Protein AF-A0A0F8XW58-F1 (afdb_monomer_lite)

pLDDT: mean 90.6, std 10.44, range [51.75, 97.81]

Sequence (76 aa):
LRVNEKGEITFSVFDEQAITVISDKGEVQYNIENPPHIQQYHVQNMASSLRENAAHPSTGHSATHTSWVMEQILQQ

Secondary structure (DSSP, 8-state):
---BTTBEEE--SSS--PEEEEETTEEEEE--PPPSSTTHHHHHHHHHHHHH-PPPSS-HHHHHHHHHHHHHHHT-

Organism: NCBI:txid412755

Foldseek 3Di:
DQPDPFKRWDDDPPDQAWIWIQGPVGIDTHRDDADPDNCPVVVVLVVCCVPVVDDRPCDPVNVVVVVVVVVVVVVD

Radius of gyration: 17.46 Å; chains: 1; bounding box: 42×32×38 Å

Structure (mmCIF, N/CA/C/O backbone):
data_AF-A0A0F8XW58-F1
#
_entry.id   AF-A0A0F8XW58-F1
#
loop_
_atom_site.group_PDB
_atom_site.id
_atom_site.type_symbol
_atom_site.label_atom_id
_atom_site.label_alt_id
_atom_site.label_comp_id
_atom_site.label_asym_id
_atom_site.label_entity_id
_atom_site.label_seq_id
_atom_site.pdbx_PDB_ins_code
_atom_site.Cartn_x
_atom_site.Cartn_y
_atom_site.Cartn_z
_atom_site.occupancy
_atom_site.B_iso_or_equiv
_atom_site.auth_seq_id
_atom_site.auth_comp_id
_atom_site.auth_asym_id
_atom_site.auth_atom_id
_atom_site.pdbx_PDB_model_num
ATOM 1 N N . LEU A 1 1 ? -5.895 3.651 13.477 1.00 53.84 1 LEU A N 1
ATOM 2 C CA . LEU A 1 1 ? -5.540 4.845 12.666 1.00 53.84 1 LEU A CA 1
ATOM 3 C C . LEU A 1 1 ? -6.826 5.656 12.503 1.00 53.84 1 LEU A C 1
ATOM 5 O O . LEU A 1 1 ? -7.832 5.090 12.102 1.00 53.84 1 LEU A O 1
ATOM 9 N N . ARG A 1 2 ? -6.886 6.946 12.853 1.00 51.75 2 ARG A N 1
ATOM 10 C CA . ARG A 1 2 ? -8.175 7.660 12.752 1.00 51.75 2 ARG A CA 1
ATOM 11 C C . ARG A 1 2 ? -8.524 7.930 11.287 1.00 51.75 2 ARG A C 1
ATOM 13 O O . ARG A 1 2 ? -7.797 8.639 10.606 1.00 51.75 2 ARG A O 1
ATOM 20 N N . VAL A 1 3 ? -9.642 7.331 10.866 1.00 59.31 3 VAL A N 1
ATOM 21 C CA . VAL A 1 3 ? -10.333 7.489 9.579 1.00 59.31 3 VAL A CA 1
ATOM 22 C C . VAL A 1 3 ? -10.461 8.961 9.200 1.00 59.31 3 VAL A C 1
ATOM 24 O O . VAL A 1 3 ? -9.896 9.450 8.237 1.00 59.31 3 VAL A O 1
ATOM 27 N N . ASN A 1 4 ? -11.247 9.649 10.040 1.00 60.28 4 ASN A N 1
ATOM 28 C CA . ASN A 1 4 ? -11.712 11.033 9.927 1.00 60.28 4 ASN A CA 1
ATOM 29 C C . ASN A 1 4 ? -12.228 11.507 11.314 1.00 60.28 4 ASN A C 1
ATOM 31 O O . ASN A 1 4 ? -12.222 10.743 12.280 1.00 60.28 4 ASN A O 1
ATOM 35 N N . GLU A 1 5 ? -12.771 12.724 11.442 1.00 69.56 5 GLU A N 1
ATOM 36 C CA . GLU A 1 5 ? -13.395 13.196 12.702 1.00 69.56 5 GLU A CA 1
ATOM 37 C C . GLU A 1 5 ? -14.651 12.401 13.117 1.00 69.56 5 GLU A C 1
ATOM 39 O O . GLU A 1 5 ? -14.976 12.337 14.300 1.00 69.56 5 GLU A O 1
ATOM 44 N N . LYS A 1 6 ? -15.342 11.768 12.157 1.00 76.31 6 LYS A N 1
ATOM 45 C CA . LYS A 1 6 ? -16.630 11.069 12.350 1.00 76.31 6 LYS A CA 1
ATOM 46 C C . LYS A 1 6 ? -16.522 9.543 12.485 1.00 76.31 6 LYS A C 1
ATOM 48 O O . LYS A 1 6 ? -17.547 8.871 12.557 1.00 76.31 6 LYS A O 1
ATOM 53 N N . GLY A 1 7 ? -15.312 8.987 12.468 1.00 86.19 7 GLY A N 1
ATOM 54 C CA . GLY A 1 7 ? -15.123 7.541 12.541 1.00 86.19 7 GLY A CA 1
ATOM 55 C C . GLY A 1 7 ? -13.661 7.109 12.567 1.00 86.19 7 GLY A C 1
ATOM 56 O O . GLY A 1 7 ? -12.763 7.835 12.132 1.00 86.19 7 GLY A O 1
ATOM 57 N N . GLU A 1 8 ? -13.429 5.909 13.081 1.00 92.19 8 GLU A N 1
ATOM 58 C CA . GLU A 1 8 ? -12.105 5.338 13.320 1.00 92.19 8 GLU A CA 1
ATOM 59 C C . GLU A 1 8 ? -11.970 3.968 12.653 1.00 92.19 8 GLU A C 1
ATOM 61 O O . GLU A 1 8 ? -12.912 3.179 12.666 1.00 92.19 8 GLU A O 1
ATOM 66 N N . ILE A 1 9 ? -10.802 3.698 12.056 1.00 92.25 9 ILE A N 1
ATOM 67 C CA . ILE A 1 9 ? -10.472 2.395 11.473 1.00 92.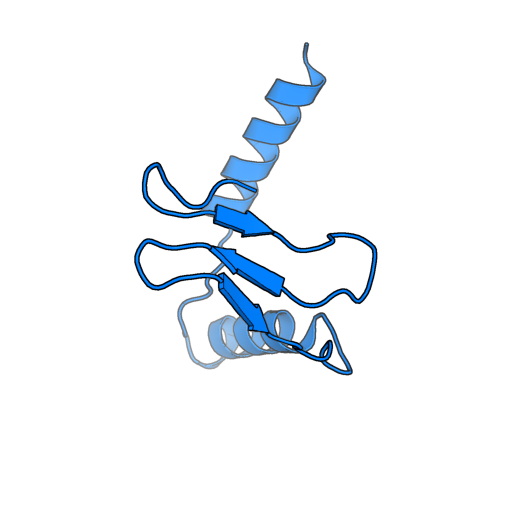25 9 ILE A CA 1
ATOM 68 C C . ILE A 1 9 ? -9.197 1.873 12.137 1.00 92.25 9 ILE A C 1
ATOM 70 O O . ILE A 1 9 ? -8.117 2.462 12.035 1.00 92.25 9 ILE A O 1
ATOM 74 N N . THR A 1 10 ? -9.297 0.734 12.801 1.00 91.94 10 THR A N 1
ATOM 75 C CA . THR A 1 10 ? -8.177 0.112 13.504 1.00 91.94 10 THR A CA 1
ATOM 76 C C . THR A 1 10 ? -7.873 -1.233 12.880 1.00 91.94 10 THR A C 1
ATOM 78 O O . THR A 1 10 ? -8.764 -2.042 12.664 1.00 91.94 10 THR A O 1
ATOM 81 N N . PHE A 1 11 ? -6.604 -1.451 12.563 1.00 92.25 11 PHE A N 1
ATOM 82 C CA . PHE A 1 11 ? -6.084 -2.698 12.022 1.00 92.25 11 PHE A CA 1
ATOM 83 C C . PHE A 1 11 ? -4.650 -2.873 12.517 1.00 92.25 11 PHE A C 1
ATOM 85 O O . PHE A 1 11 ? -3.973 -1.877 12.805 1.00 92.25 11 PHE A O 1
ATOM 92 N N . SER A 1 12 ? -4.198 -4.120 12.629 1.00 90.12 12 SER A N 1
ATOM 93 C CA . SER A 1 12 ? -2.796 -4.399 12.928 1.00 90.12 12 SER A CA 1
ATOM 94 C C . SER A 1 12 ? -1.977 -4.377 11.639 1.00 90.12 12 SER A C 1
ATOM 96 O O . SER A 1 12 ? -2.427 -4.819 10.586 1.00 90.12 12 SER A O 1
ATOM 98 N N . VAL A 1 13 ? -0.775 -3.809 11.722 1.00 86.88 13 VAL A N 1
ATOM 99 C CA . VAL A 1 13 ? 0.187 -3.776 10.609 1.00 86.88 13 VAL A CA 1
ATOM 100 C C . VAL A 1 13 ? 1.027 -5.055 10.575 1.00 86.88 13 VAL A C 1
ATOM 102 O O . VAL A 1 13 ? 1.506 -5.442 9.514 1.00 86.88 13 VAL A O 1
ATOM 105 N N . PHE A 1 14 ? 1.216 -5.698 11.729 1.00 85.94 14 PHE A N 1
ATOM 106 C CA . PHE A 1 14 ? 2.125 -6.835 11.891 1.00 85.94 14 PHE A CA 1
ATOM 107 C C . PHE A 1 14 ? 1.418 -8.140 12.260 1.00 85.94 14 PHE A C 1
ATOM 109 O O . PHE A 1 14 ? 1.998 -9.203 12.062 1.00 85.94 14 PHE A O 1
ATOM 116 N N . ASP A 1 15 ? 0.187 -8.066 12.769 1.00 89.06 15 ASP A N 1
ATOM 117 C CA . ASP A 1 15 ? -0.590 -9.231 13.186 1.00 89.06 15 ASP A CA 1
ATOM 118 C C . ASP A 1 15 ? -1.822 -9.425 12.299 1.00 89.06 15 ASP A C 1
ATOM 120 O O . ASP A 1 15 ? -2.427 -8.467 11.819 1.00 89.06 15 ASP A O 1
ATOM 124 N N . GLU A 1 16 ? -2.252 -10.677 12.172 1.00 87.44 16 GLU A N 1
ATOM 125 C CA . GLU A 1 16 ? -3.509 -11.060 11.523 1.00 87.44 16 GLU A CA 1
ATOM 126 C C . GLU A 1 16 ? -4.691 -10.799 12.467 1.00 87.44 16 GLU A 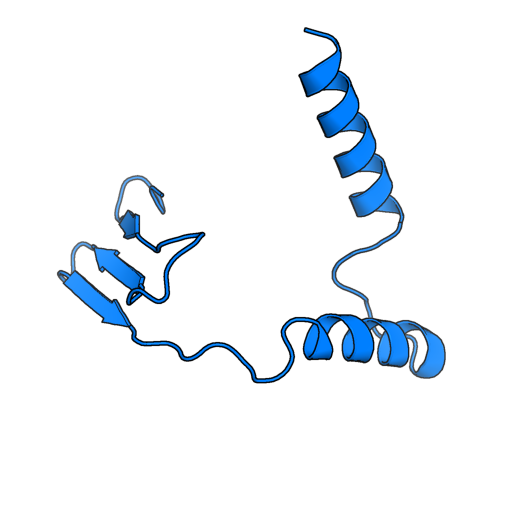C 1
ATOM 128 O O . GLU A 1 16 ? -5.229 -11.710 13.101 1.00 87.44 16 GLU A O 1
ATOM 133 N N . GLN A 1 17 ? -5.064 -9.530 12.620 1.00 91.88 17 GLN A N 1
ATOM 134 C CA . GLN A 1 17 ? -6.226 -9.118 13.407 1.00 91.88 17 GLN A CA 1
ATOM 135 C C . GLN A 1 17 ? -7.317 -8.544 12.507 1.00 91.88 17 GLN A C 1
ATOM 137 O O . GLN A 1 17 ? -7.038 -7.883 11.507 1.00 91.88 17 GLN A O 1
ATOM 142 N N . ALA A 1 18 ? -8.573 -8.761 12.901 1.00 93.62 18 ALA A N 1
ATOM 143 C CA . ALA A 1 18 ? -9.716 -8.175 12.219 1.00 93.62 18 ALA A CA 1
ATOM 144 C C . ALA A 1 18 ? -9.614 -6.640 12.183 1.00 93.62 18 ALA A C 1
ATOM 146 O O . ALA A 1 18 ? -9.153 -5.999 13.130 1.00 93.62 18 ALA A O 1
ATOM 147 N N . ILE A 1 19 ? -10.086 -6.049 11.087 1.00 94.12 19 ILE A N 1
ATOM 148 C CA . ILE A 1 19 ? -10.197 -4.600 10.939 1.00 94.12 19 ILE A CA 1
ATOM 149 C C . ILE A 1 19 ? -11.451 -4.141 11.682 1.00 94.12 19 ILE A C 1
ATOM 151 O O . ILE A 1 19 ? -12.559 -4.559 11.345 1.00 94.12 19 ILE A O 1
ATOM 155 N N . THR A 1 20 ? -11.297 -3.243 12.647 1.00 94.56 20 THR A N 1
ATOM 156 C CA . THR A 1 20 ? -12.408 -2.623 13.375 1.00 94.56 20 THR A CA 1
ATOM 157 C C . THR A 1 20 ? -12.743 -1.267 12.769 1.00 94.56 20 THR A C 1
ATOM 159 O O . THR A 1 20 ? -11.869 -0.412 12.630 1.00 94.56 20 THR A O 1
ATOM 162 N N . VAL A 1 21 ? -14.015 -1.044 12.441 1.00 93.50 21 VAL A N 1
ATOM 163 C CA . VAL A 1 21 ? -14.539 0.233 11.942 1.00 93.50 21 VAL A CA 1
ATOM 164 C C . VAL A 1 21 ? -15.579 0.764 12.921 1.00 93.50 21 VAL A C 1
ATOM 166 O O . VAL A 1 21 ? -16.609 0.129 13.137 1.00 93.50 21 VAL A O 1
ATOM 169 N N . ILE A 1 22 ? -15.326 1.945 13.482 1.00 92.81 22 ILE A N 1
ATOM 170 C CA . ILE A 1 22 ? -16.221 2.643 14.411 1.00 92.81 22 ILE A CA 1
ATOM 171 C C . ILE A 1 22 ? -16.805 3.864 13.701 1.00 92.81 22 ILE A C 1
ATOM 173 O O . ILE A 1 22 ? -16.068 4.691 13.158 1.00 92.81 22 ILE A O 1
ATOM 177 N N . SER A 1 23 ? -18.130 3.990 13.714 1.00 91.12 23 SER A N 1
ATOM 178 C CA . SER A 1 23 ? -18.869 5.109 13.114 1.00 91.12 23 SER A CA 1
ATOM 179 C C . SER A 1 23 ? -20.085 5.502 13.961 1.00 91.12 23 SER A C 1
ATOM 181 O O . SER A 1 23 ? -20.385 4.868 14.972 1.00 91.12 23 SER A O 1
ATOM 183 N N . ASP A 1 24 ? -20.831 6.513 13.517 1.00 89.94 24 ASP A N 1
ATOM 184 C CA . ASP A 1 24 ? -22.137 6.901 14.071 1.00 89.94 24 ASP A CA 1
ATOM 185 C C . ASP A 1 24 ? -23.184 5.771 14.040 1.00 89.94 24 ASP A C 1
ATOM 187 O O . ASP A 1 24 ? -24.138 5.784 14.817 1.00 89.94 24 ASP A O 1
ATOM 191 N N . LYS A 1 25 ? -22.988 4.769 13.176 1.00 89.00 25 LYS A N 1
ATOM 192 C CA . LYS A 1 25 ? -23.834 3.571 13.066 1.00 89.00 25 LYS A CA 1
ATOM 193 C C . LYS A 1 25 ? -23.405 2.426 13.992 1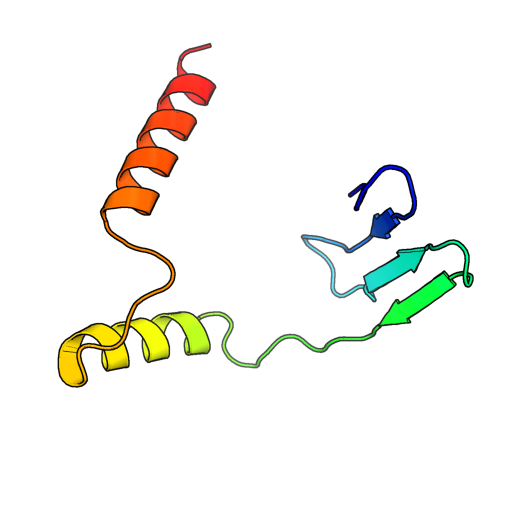.00 89.00 25 LYS A C 1
ATOM 195 O O . LYS A 1 25 ? -24.054 1.383 13.984 1.00 89.00 25 LYS A O 1
ATOM 200 N N . GLY A 1 26 ? -22.339 2.609 14.773 1.00 90.69 26 GLY A N 1
ATOM 201 C CA . GLY A 1 26 ? -21.774 1.601 15.670 1.00 90.69 26 GLY A CA 1
ATOM 202 C C . GLY A 1 26 ? -20.434 1.035 15.192 1.00 90.69 26 GLY A C 1
ATOM 203 O O . GLY A 1 26 ? -19.787 1.584 14.294 1.00 90.69 26 GLY A O 1
ATOM 204 N N . GLU A 1 27 ? -20.021 -0.056 15.836 1.00 94.56 27 GLU A N 1
ATOM 205 C CA . GLU A 1 27 ? -18.776 -0.782 15.571 1.00 94.56 27 GLU A CA 1
ATOM 206 C C . GLU A 1 27 ? -19.035 -2.021 14.702 1.00 94.56 27 GLU A C 1
ATOM 208 O O . GLU A 1 27 ? -19.967 -2.786 14.955 1.00 94.56 27 GLU A O 1
ATOM 213 N N . VAL A 1 28 ? -18.191 -2.227 13.688 1.00 95.94 28 VAL A N 1
ATOM 214 C CA . VAL A 1 28 ? -18.203 -3.413 12.822 1.00 95.94 28 VAL A CA 1
ATOM 215 C C . VAL A 1 28 ? -16.787 -3.962 12.689 1.00 95.94 28 VAL A C 1
ATOM 217 O O . VAL A 1 28 ? -15.846 -3.201 12.467 1.00 95.94 28 VAL A O 1
ATOM 220 N N . GLN A 1 29 ? -16.644 -5.283 12.785 1.00 96.50 29 GLN A N 1
ATOM 221 C CA . GLN A 1 29 ? -15.374 -5.982 12.594 1.00 96.50 29 GLN A CA 1
ATOM 222 C C . GLN A 1 29 ? -15.373 -6.752 11.271 1.00 96.50 29 GLN A C 1
ATOM 224 O O . GLN A 1 29 ? -16.328 -7.463 10.953 1.00 96.50 29 GLN A O 1
ATOM 229 N N . TYR A 1 30 ? -14.285 -6.620 10.515 1.00 95.44 30 TYR A N 1
ATOM 230 C CA . TYR A 1 30 ? -14.064 -7.296 9.241 1.00 95.44 30 TYR A CA 1
ATOM 231 C C . TYR A 1 30 ? -12.862 -8.226 9.360 1.00 95.44 30 TYR A C 1
ATOM 233 O O . TYR A 1 30 ? -11.736 -7.769 9.547 1.00 95.44 30 TYR A O 1
ATOM 241 N N . ASN A 1 31 ? -13.096 -9.529 9.218 1.00 94.56 31 ASN A N 1
ATOM 242 C CA . ASN A 1 31 ? -12.019 -10.506 9.130 1.00 94.56 31 ASN A CA 1
ATOM 243 C C . ASN A 1 31 ? -11.679 -10.739 7.653 1.00 94.56 31 ASN A C 1
ATOM 245 O O . ASN A 1 31 ? -12.476 -11.330 6.924 1.00 94.56 31 ASN A O 1
ATOM 249 N N . ILE A 1 32 ? -10.535 -10.221 7.208 1.00 90.31 32 ILE A N 1
ATOM 250 C CA . ILE A 1 32 ? -10.070 -10.326 5.823 1.00 90.31 32 ILE A CA 1
ATOM 251 C C . ILE A 1 32 ? -8.809 -11.175 5.837 1.00 90.31 32 ILE A C 1
ATOM 253 O O . ILE A 1 32 ? -7.806 -10.773 6.416 1.00 90.31 32 ILE A O 1
ATOM 257 N N . GLU A 1 33 ? -8.868 -12.346 5.211 1.00 90.12 33 GLU A N 1
ATOM 258 C CA . GLU A 1 33 ? -7.691 -13.199 5.082 1.00 90.12 33 GLU A CA 1
ATOM 259 C C . GLU A 1 33 ? -6.688 -12.583 4.110 1.00 90.12 33 GLU A C 1
ATOM 261 O O . GLU A 1 33 ? -7.052 -12.054 3.052 1.00 90.12 33 GLU A O 1
ATOM 266 N N . ASN A 1 34 ? -5.408 -12.690 4.455 1.00 87.12 34 ASN A N 1
ATOM 267 C CA . ASN A 1 34 ? -4.351 -12.269 3.560 1.00 87.12 34 ASN A CA 1
ATOM 268 C C . ASN A 1 34 ? -4.328 -13.128 2.287 1.00 87.12 34 ASN A C 1
ATOM 270 O O . ASN A 1 34 ? -4.515 -14.347 2.342 1.00 87.12 34 ASN A O 1
ATOM 274 N N . PRO A 1 35 ? -4.077 -12.516 1.114 1.00 88.62 35 PRO A N 1
ATOM 275 C CA . PRO A 1 35 ? -3.950 -13.275 -0.117 1.00 88.62 35 PRO A CA 1
ATOM 276 C C . PRO A 1 35 ? -2.750 -14.233 -0.024 1.00 88.62 35 PRO A C 1
ATOM 278 O O . PRO A 1 35 ? -1.738 -13.894 0.594 1.00 88.62 35 PRO A O 1
ATOM 281 N N . PRO A 1 36 ? -2.786 -15.387 -0.717 1.00 90.81 36 PRO A N 1
ATOM 282 C CA . PRO A 1 36 ? -1.673 -16.344 -0.717 1.00 90.81 36 PRO A CA 1
ATOM 283 C C . PRO A 1 36 ? -0.367 -15.733 -1.252 1.00 90.81 36 PRO A C 1
ATOM 285 O O . PRO A 1 36 ? 0.732 -16.161 -0.900 1.00 90.81 36 PRO A O 1
ATOM 288 N N . HIS A 1 37 ? -0.481 -14.714 -2.109 1.00 94.12 37 HIS A N 1
ATOM 289 C CA . HIS A 1 37 ? 0.635 -13.971 -2.672 1.00 94.12 37 HIS A CA 1
ATOM 290 C C . HIS A 1 37 ? 0.403 -12.470 -2.500 1.00 94.12 37 HIS A C 1
ATOM 292 O O . HIS A 1 37 ? -0.341 -11.853 -3.263 1.00 94.12 37 HIS A O 1
ATOM 298 N N . ILE A 1 38 ? 1.099 -11.865 -1.536 1.00 88.56 38 ILE A N 1
ATOM 299 C CA . ILE A 1 38 ? 0.958 -10.441 -1.187 1.00 88.56 38 ILE A CA 1
ATOM 300 C C . ILE A 1 38 ? 1.153 -9.528 -2.412 1.00 88.56 38 ILE A C 1
ATOM 302 O O . ILE A 1 38 ? 0.407 -8.576 -2.617 1.00 88.56 38 ILE A O 1
ATOM 306 N N . GLN A 1 39 ? 2.132 -9.842 -3.268 1.00 94.00 39 GLN A N 1
ATOM 307 C CA . GLN A 1 39 ? 2.521 -8.998 -4.407 1.00 94.00 39 GLN A CA 1
ATOM 308 C C . GLN A 1 39 ? 1.742 -9.273 -5.701 1.00 94.00 39 GLN A C 1
ATOM 310 O O . GLN A 1 39 ? 1.980 -8.598 -6.704 1.00 94.00 39 GLN A O 1
ATOM 315 N N . GLN A 1 40 ? 0.824 -10.246 -5.715 1.00 95.06 40 GLN A N 1
ATOM 316 C CA . GLN A 1 40 ? 0.148 -10.682 -6.943 1.00 95.06 40 GLN A CA 1
ATOM 317 C C . GLN A 1 40 ? -0.510 -9.518 -7.691 1.00 95.06 40 GLN A C 1
ATOM 319 O O . GLN A 1 40 ? -0.274 -9.346 -8.886 1.00 95.06 40 GLN A O 1
ATOM 324 N N . TYR A 1 41 ? -1.283 -8.688 -6.987 1.00 93.12 41 TYR A N 1
ATOM 325 C CA . TYR A 1 41 ? -1.990 -7.560 -7.596 1.00 93.12 41 TYR A CA 1
ATOM 326 C C . TYR A 1 41 ? -1.034 -6.507 -8.161 1.00 93.12 41 TYR A C 1
ATOM 328 O O . TYR A 1 41 ? -1.278 -5.962 -9.234 1.00 93.12 41 TYR A O 1
ATOM 336 N N . HIS A 1 42 ? 0.082 -6.247 -7.479 1.00 94.69 42 HIS A N 1
ATOM 337 C CA . HIS A 1 42 ? 1.080 -5.300 -7.965 1.00 94.69 42 HIS A CA 1
ATOM 338 C C . HIS A 1 42 ? 1.754 -5.806 -9.248 1.00 94.69 42 HIS A C 1
ATOM 340 O O . HIS A 1 42 ? 1.825 -5.077 -10.236 1.00 94.69 42 HIS A O 1
ATOM 346 N N . VAL A 1 43 ? 2.169 -7.078 -9.276 1.00 95.56 43 VAL A N 1
ATOM 347 C CA . VAL A 1 43 ? 2.775 -7.704 -10.464 1.00 95.56 43 VAL A CA 1
ATOM 348 C C . VAL A 1 43 ? 1.804 -7.735 -11.642 1.00 95.56 43 VAL A C 1
ATOM 350 O O . VAL A 1 43 ? 2.192 -7.422 -12.769 1.00 95.56 43 VAL A O 1
ATOM 353 N N . GLN A 1 44 ? 0.539 -8.069 -11.391 1.00 96.25 44 GLN A N 1
ATOM 354 C CA . GLN A 1 44 ? -0.487 -8.087 -12.428 1.00 96.25 44 GLN A CA 1
ATOM 355 C C . GLN A 1 44 ? -0.730 -6.690 -13.007 1.00 96.25 44 GLN A C 1
ATOM 357 O O . GLN A 1 44 ? -0.733 -6.532 -14.227 1.00 96.25 44 GLN A O 1
ATOM 362 N N . ASN A 1 45 ? -0.842 -5.670 -12.153 1.00 96.69 45 ASN A N 1
ATOM 363 C CA . ASN A 1 45 ? -1.004 -4.291 -12.602 1.00 96.69 45 ASN A CA 1
ATOM 364 C C . ASN A 1 45 ? 0.192 -3.835 -13.448 1.00 96.69 45 ASN A C 1
ATOM 366 O O . ASN A 1 45 ? -0.005 -3.193 -14.482 1.00 96.69 45 ASN A O 1
ATOM 370 N N . MET A 1 46 ? 1.427 -4.173 -13.055 1.00 96.25 46 MET A N 1
ATOM 371 C CA . MET A 1 46 ? 2.615 -3.865 -13.860 1.00 96.25 46 MET A CA 1
ATOM 372 C C . MET A 1 46 ? 2.547 -4.535 -15.236 1.00 96.25 46 MET A C 1
ATOM 374 O O . MET A 1 46 ? 2.804 -3.886 -16.250 1.00 96.25 46 MET A O 1
ATOM 378 N N . ALA A 1 47 ? 2.166 -5.814 -15.288 1.00 97.19 47 ALA A N 1
ATOM 379 C CA . ALA A 1 47 ? 2.039 -6.545 -16.545 1.00 97.19 47 ALA A CA 1
ATOM 380 C C . ALA A 1 47 ? 0.986 -5.916 -17.474 1.00 97.19 47 ALA A C 1
ATOM 382 O O . ALA A 1 47 ? 1.285 -5.691 -18.649 1.00 97.19 47 ALA A O 1
ATOM 383 N N . SER A 1 48 ? -0.199 -5.578 -16.955 1.00 97.75 48 SER A N 1
ATOM 384 C CA . SER A 1 48 ? -1.242 -4.884 -17.724 1.00 97.75 48 SER A CA 1
ATOM 385 C C . SER A 1 48 ? -0.796 -3.494 -18.175 1.00 97.75 48 SER A C 1
ATOM 387 O O . SER A 1 48 ? -1.053 -3.104 -19.310 1.00 97.75 48 SER A O 1
ATOM 389 N N . SER A 1 49 ? -0.061 -2.748 -17.350 1.00 96.88 49 SER A N 1
ATOM 390 C CA . SER A 1 49 ? 0.452 -1.439 -17.766 1.00 96.88 49 SER A CA 1
ATOM 391 C C . SER A 1 49 ? 1.436 -1.544 -18.933 1.00 96.88 49 SER A C 1
ATOM 393 O O . SER A 1 49 ? 1.324 -0.803 -19.907 1.00 96.88 49 SER A O 1
ATOM 395 N N . LEU A 1 50 ? 2.342 -2.524 -18.884 1.00 95.69 50 LEU A N 1
ATOM 396 C CA . LEU A 1 50 ? 3.361 -2.730 -19.915 1.00 95.69 50 LEU A CA 1
ATOM 397 C C . LEU A 1 50 ? 2.804 -3.313 -21.220 1.00 95.69 50 LEU A C 1
ATOM 399 O O . LEU A 1 50 ? 3.326 -3.010 -22.291 1.00 95.69 50 LEU A O 1
ATOM 403 N N . ARG A 1 51 ? 1.797 -4.190 -21.141 1.00 97.81 51 ARG A N 1
ATOM 404 C CA . ARG A 1 51 ? 1.288 -4.944 -22.303 1.00 97.81 51 ARG A CA 1
ATOM 405 C C . ARG A 1 51 ? 0.002 -4.379 -22.885 1.00 97.81 51 ARG A C 1
ATOM 407 O O . ARG A 1 51 ? -0.208 -4.471 -24.088 1.00 97.81 51 ARG A O 1
ATOM 414 N N . GLU A 1 52 ? -0.854 -3.824 -22.038 1.00 96.62 52 GLU A N 1
ATOM 415 C CA . GLU A 1 52 ? -2.220 -3.414 -22.383 1.00 96.62 52 GLU A CA 1
ATOM 416 C C . GLU A 1 52 ? -2.395 -1.892 -22.276 1.00 96.62 52 GLU A C 1
ATOM 418 O O . GLU A 1 52 ? -3.496 -1.382 -22.470 1.00 96.62 52 GLU A O 1
ATOM 423 N N . ASN A 1 53 ? -1.316 -1.156 -21.974 1.00 93.75 53 ASN A N 1
ATOM 424 C CA . ASN A 1 53 ? -1.326 0.290 -21.742 1.00 93.75 53 ASN A CA 1
ATOM 425 C C . ASN A 1 53 ? -2.324 0.711 -20.642 1.00 93.75 53 ASN A C 1
ATOM 427 O O . ASN A 1 53 ? -2.872 1.815 -20.661 1.00 93.75 53 ASN A O 1
ATOM 431 N N . ALA A 1 54 ? -2.579 -0.187 -19.684 1.00 97.06 54 ALA A N 1
ATOM 432 C CA . ALA A 1 54 ? -3.422 0.096 -18.533 1.00 97.06 54 ALA A CA 1
ATOM 433 C C . ALA A 1 54 ? -2.728 1.085 -17.580 1.00 97.06 54 ALA A C 1
ATOM 435 O O . ALA A 1 54 ? -1.506 1.069 -17.397 1.00 97.06 54 ALA A O 1
ATOM 436 N N . ALA A 1 55 ? -3.513 1.943 -16.930 1.00 95.88 55 ALA A N 1
ATOM 437 C CA . ALA A 1 55 ? -2.979 2.853 -15.925 1.00 95.88 55 ALA A CA 1
ATOM 438 C C . ALA A 1 55 ? -2.493 2.064 -14.699 1.00 95.88 55 ALA A C 1
ATOM 440 O O . ALA A 1 55 ? -3.238 1.273 -14.123 1.00 95.88 55 ALA A O 1
ATOM 441 N N . HIS A 1 56 ? -1.249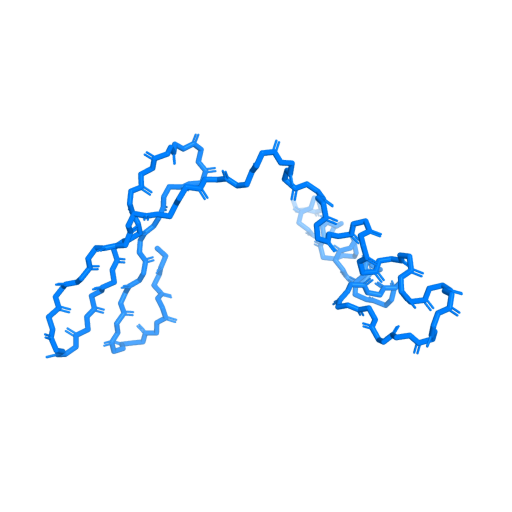 2.303 -14.283 1.00 96.38 56 HIS A N 1
ATOM 442 C CA . HIS A 1 56 ? -0.697 1.710 -13.070 1.00 96.38 56 HIS A CA 1
ATOM 443 C C . HIS A 1 56 ? -0.902 2.644 -11.863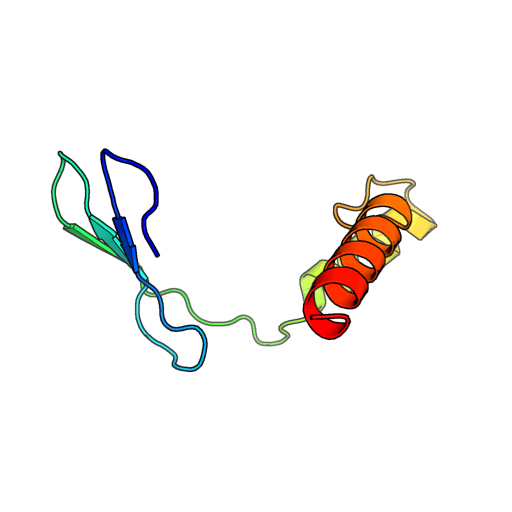 1.00 96.38 56 HIS A C 1
ATOM 445 O O . HIS A 1 56 ? -0.576 3.828 -11.967 1.00 96.38 56 HIS A O 1
ATOM 451 N N . PRO A 1 57 ? -1.373 2.150 -10.699 1.00 94.38 57 PRO A N 1
ATOM 452 C CA . PRO A 1 57 ? -1.644 2.997 -9.530 1.00 94.38 57 PRO A CA 1
ATOM 453 C C . PRO A 1 57 ? -0.381 3.552 -8.848 1.00 94.38 57 PRO A C 1
ATOM 455 O O . PRO A 1 57 ? -0.470 4.504 -8.081 1.00 94.38 57 PRO A O 1
ATOM 458 N N . SER A 1 58 ? 0.794 2.975 -9.119 1.00 94.50 58 SER A N 1
ATOM 459 C CA . SER A 1 58 ? 2.091 3.441 -8.605 1.00 94.50 58 SER A CA 1
ATOM 460 C C . SER A 1 58 ? 3.046 3.736 -9.760 1.00 94.50 58 SER A C 1
ATOM 462 O O . SER A 1 58 ? 3.566 2.828 -10.404 1.00 94.50 58 SER A O 1
ATOM 464 N N . THR A 1 59 ? 3.232 5.009 -10.083 1.00 94.81 59 THR A N 1
ATOM 465 C CA . THR A 1 59 ? 4.029 5.449 -11.237 1.00 94.81 59 THR A CA 1
ATOM 466 C C . THR A 1 59 ? 5.431 5.885 -10.816 1.00 94.81 59 THR A C 1
ATOM 468 O O . THR A 1 59 ? 5.706 6.081 -9.631 1.00 94.81 59 THR A O 1
ATOM 471 N N . GLY A 1 60 ? 6.314 6.120 -11.794 1.00 94.44 60 GLY A N 1
ATOM 472 C CA . GLY A 1 60 ? 7.621 6.733 -11.535 1.00 94.44 60 GLY A CA 1
ATOM 473 C C . GLY A 1 60 ? 7.506 8.081 -10.815 1.00 94.44 60 GLY A C 1
ATOM 474 O O . GLY A 1 60 ? 8.277 8.351 -9.905 1.00 94.44 60 GLY A O 1
ATOM 475 N N . HIS A 1 61 ? 6.483 8.883 -11.131 1.00 96.56 61 HIS A N 1
ATOM 476 C CA . HIS A 1 61 ? 6.240 10.161 -10.461 1.00 96.56 61 HIS A CA 1
ATOM 477 C C . HIS A 1 61 ? 5.941 9.991 -8.963 1.00 96.56 61 HIS A C 1
ATOM 479 O O . HIS A 1 61 ? 6.561 10.653 -8.132 1.00 96.56 61 HIS A O 1
ATOM 485 N N . SER A 1 62 ? 5.016 9.089 -8.600 1.00 96.44 62 SER A N 1
ATOM 486 C CA . SER A 1 62 ? 4.727 8.819 -7.185 1.00 96.44 62 SER A CA 1
ATOM 487 C C . SER A 1 62 ? 5.934 8.213 -6.470 1.00 96.44 62 SER A C 1
ATOM 489 O O . SER A 1 62 ? 6.210 8.604 -5.343 1.00 96.44 62 SER A O 1
ATOM 491 N N . ALA A 1 63 ? 6.692 7.333 -7.134 1.00 96.00 63 ALA A N 1
ATOM 492 C CA . ALA A 1 63 ? 7.906 6.748 -6.568 1.00 96.00 63 ALA A CA 1
ATOM 493 C C . ALA A 1 63 ? 8.965 7.817 -6.251 1.00 96.00 63 ALA A C 1
ATOM 495 O O . ALA A 1 63 ? 9.456 7.867 -5.127 1.00 96.00 63 ALA A O 1
ATOM 496 N N . THR A 1 64 ? 9.262 8.717 -7.196 1.00 97.75 64 THR A N 1
ATOM 497 C CA . THR A 1 64 ? 10.215 9.818 -6.980 1.00 97.75 64 THR A CA 1
ATOM 498 C C . THR A 1 64 ? 9.761 10.748 -5.859 1.00 97.75 64 THR A C 1
ATOM 500 O O . THR A 1 64 ? 10.574 11.130 -5.019 1.00 97.75 64 THR A O 1
ATOM 503 N N . HIS A 1 65 ? 8.469 11.084 -5.802 1.00 97.44 65 HIS A N 1
ATOM 504 C CA . HIS A 1 65 ? 7.936 11.908 -4.720 1.00 97.44 65 HIS A CA 1
ATOM 505 C C . HIS A 1 65 ? 8.098 11.229 -3.351 1.00 97.44 65 HIS A C 1
ATOM 507 O O . HIS A 1 65 ? 8.577 11.861 -2.411 1.00 97.44 65 HIS A O 1
ATOM 513 N N . THR A 1 66 ? 7.770 9.937 -3.243 1.00 96.56 66 THR A N 1
ATOM 514 C CA . THR A 1 66 ? 7.969 9.169 -2.006 1.00 96.56 66 THR A CA 1
ATOM 515 C C . THR A 1 66 ? 9.444 9.106 -1.610 1.00 96.56 66 THR A C 1
ATOM 517 O O . THR A 1 66 ? 9.751 9.335 -0.443 1.00 96.56 66 THR A O 1
ATOM 520 N N . SER A 1 67 ? 10.363 8.859 -2.551 1.00 96.25 67 SER A N 1
ATOM 521 C CA . SER A 1 67 ? 11.807 8.869 -2.273 1.00 96.25 67 SER A CA 1
ATOM 522 C C . SER A 1 67 ? 12.271 10.206 -1.698 1.00 96.25 67 SER A C 1
ATOM 524 O O . SER A 1 67 ? 12.954 10.219 -0.678 1.00 96.25 67 SER A O 1
ATOM 526 N N . TRP A 1 68 ? 11.833 11.323 -2.283 1.00 97.00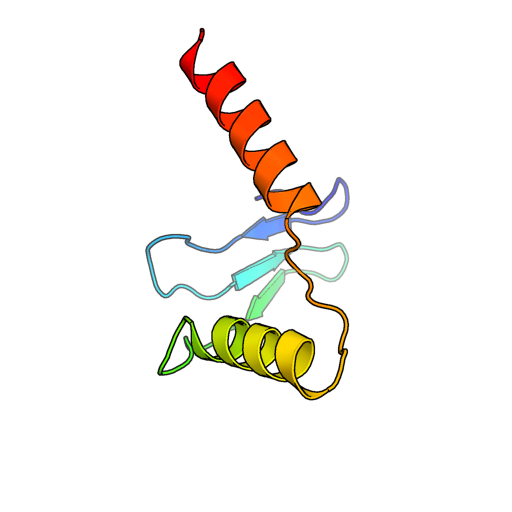 68 TRP A N 1
ATOM 527 C CA . TRP A 1 68 ? 12.156 12.653 -1.768 1.00 97.00 68 TRP A CA 1
ATOM 528 C C . TRP A 1 68 ? 11.627 12.872 -0.341 1.00 97.00 68 TRP A C 1
ATOM 530 O O . TRP A 1 68 ? 12.368 13.343 0.518 1.00 97.00 68 TRP A O 1
ATOM 540 N N . VAL A 1 69 ? 10.380 12.482 -0.044 1.00 97.25 69 VAL A N 1
ATOM 541 C CA . VAL A 1 69 ? 9.828 12.583 1.323 1.00 97.25 69 VAL A CA 1
ATOM 542 C C . VAL A 1 69 ? 10.660 11.764 2.314 1.00 97.25 69 VAL A C 1
ATOM 544 O O . VAL A 1 69 ? 10.962 12.247 3.404 1.00 97.25 69 VAL A O 1
ATOM 547 N N . MET A 1 70 ? 11.068 10.549 1.938 1.00 96.94 70 MET A N 1
ATOM 548 C CA . MET A 1 70 ? 11.911 9.703 2.789 1.00 96.94 70 MET A CA 1
ATOM 549 C C . MET A 1 70 ? 13.273 10.346 3.073 1.00 96.94 70 MET A C 1
ATOM 551 O O . MET A 1 70 ? 13.744 10.286 4.208 1.00 96.94 70 MET A O 1
ATOM 555 N N . GLU A 1 71 ? 13.883 11.014 2.090 1.00 96.50 71 GLU A N 1
ATOM 556 C CA . GLU A 1 71 ? 15.114 11.784 2.304 1.00 96.50 71 GLU A CA 1
ATOM 557 C C . GLU A 1 71 ? 14.910 12.914 3.321 1.00 96.50 71 GLU A C 1
ATOM 559 O O . GLU A 1 71 ? 15.745 13.090 4.206 1.00 96.50 71 GLU A O 1
ATOM 564 N N . GLN A 1 72 ? 13.786 13.637 3.258 1.00 96.81 72 GLN A N 1
ATOM 565 C CA . GLN A 1 72 ? 13.481 14.707 4.220 1.00 96.81 72 GLN A CA 1
ATOM 566 C C . GLN A 1 72 ? 13.256 14.191 5.651 1.00 96.81 72 GLN A C 1
ATOM 568 O O . GLN A 1 72 ? 13.517 14.908 6.615 1.00 96.81 72 GLN A O 1
ATOM 573 N N . ILE A 1 73 ? 12.774 12.955 5.811 1.00 96.50 73 ILE A N 1
ATOM 574 C CA . ILE A 1 73 ? 12.623 12.319 7.130 1.00 96.50 73 ILE A CA 1
ATOM 575 C C . ILE A 1 73 ? 13.993 11.956 7.716 1.00 96.50 73 ILE A C 1
ATOM 577 O O . ILE A 1 73 ? 14.197 12.097 8.917 1.00 96.50 73 ILE A O 1
ATOM 581 N N . LEU A 1 74 ? 14.929 11.498 6.879 1.00 94.06 74 LEU A N 1
ATOM 582 C CA . LEU A 1 74 ? 16.260 11.056 7.310 1.00 94.06 74 LEU A CA 1
ATOM 583 C C . LEU A 1 74 ? 17.267 12.202 7.510 1.00 94.06 74 LEU A C 1
ATOM 585 O O . LEU A 1 74 ? 18.292 11.993 8.150 1.00 94.06 74 LEU A O 1
ATOM 589 N N . GLN A 1 75 ? 17.011 13.386 6.946 1.00 83.00 75 GLN A N 1
ATOM 590 C CA . GLN A 1 75 ? 17.874 14.574 7.058 1.00 83.00 75 GLN A CA 1
ATOM 591 C C . GLN A 1 75 ? 17.556 15.460 8.283 1.00 83.00 75 GLN A C 1
ATOM 593 O O . GLN A 1 75 ? 17.990 16.612 8.327 1.00 83.00 75 GLN A O 1
ATOM 598 N N . GLN A 1 76 ? 16.814 14.934 9.264 1.00 52.78 76 GLN A N 1
ATOM 599 C CA . GLN A 1 76 ? 16.490 15.589 10.539 1.00 52.78 76 GLN A CA 1
ATOM 600 C C . GLN A 1 76 ? 17.315 15.026 11.696 1.00 52.78 76 GLN A C 1
ATOM 602 O O . GLN A 1 76 ? 17.509 13.790 11.739 1.00 52.78 76 GLN A O 1
#